Protein AF-A0A0B1S084-F1 (afdb_monomer)

pLDDT: mean 78.25, std 18.22, range [34.09, 97.38]

Organism: Oesophagostomum dentatum (NCBI:txid61180)

Secondary structure (DSSP, 8-state):
---------EEEEE-SS-EEEEEEEEEETTEEEEEEEEEE-S----GGGTTSPPPPPPP-SSEEE-BSPPPBPS----TTHHHHSPPB-S---EEEEEEESS--TT-HHHHHHHHHHHHHHS-GGGGGG--TTS-TT-EEEE-----

InterPro domains:
  IPR002018 Carboxylesterase, type B [PF00135] (12-107)
  IPR019819 Carboxylesterase type B, conserved site [PS00941] (90-100)
  IPR029058 Alpha/Beta hydrolase fold [G3DSA:3.40.50.1820] (10-115)
  IPR029058 Alpha/Beta hydrolase fold [SSF53474] (12-103)

Foldseek 3Di:
DDDPPPDWAWDWDADPQGIEIFTWDDLDPPKIKTKFAFAAQFDQCDDPNPVPDTHGHHHDPDYHYRYDHAAAEDDDDDPVCVVQEGHYDSRQFGKMKIAIPDQCVPPPSVVVVCVVVDVRHHDPVQVVPPDPPDRPGIDIRTSDDDD

Mean predicted aligned error: 8.45 Å

Solvent-accessible surface area (backbone atoms only — not comparable to full-atom values): 8780 Å² total; per-residue (Å²): 134,85,79,82,80,77,82,75,50,71,45,76,49,81,53,99,50,36,33,37,31,22,35,52,42,79,79,53,96,92,40,43,33,40,35,34,20,35,43,68,71,26,37,58,46,48,77,90,38,44,95,49,81,83,43,76,42,79,68,55,83,70,70,45,80,14,78,49,78,51,36,34,48,81,68,91,69,57,79,64,48,71,75,62,36,67,58,68,29,66,60,10,50,19,28,29,39,44,32,55,79,58,92,46,82,88,40,62,68,58,51,51,51,47,55,56,56,43,66,50,60,43,60,82,78,55,60,79,68,73,58,89,82,59,66,74,65,54,51,73,49,62,41,65,71,92,128

Radius of gyration: 16.37 Å; Cα contacts (8 Å, |Δi|>4): 246; chains: 1; bounding box: 37×40×55 Å

Nearest PDB structures (foldseek):
  5ydh-assembly1_A-2  TM=8.896E-01  e=6.225E-09  Anopheles gambiae
  5ydj-assembly1_A-2  TM=8.638E-01  e=1.013E-08  Anopheles gambiae
  6ary-assembly1_B-2  TM=8.767E-01  e=2.105E-08  Anopheles gambiae
  2fj0-assembly1_A  TM=8.796E-01  e=3.871E-08  Manduca sexta
  4fnm-assembly1_A  TM=8.485E-01  e=5.578E-08  Lucilia cuprina

Sequence (147 aa):
MIRLIVEFCFCKVRTRYGIVEGFRLDIGAGKEVDLFLGIPFAAPPVGELRFQKPQPPGHWDGVRRCVAFGPRAPQADFFWERITLGRKSEDCLYLNVFSPTWKSDEDEVLKSFLYSTINFHYSLDSIGTIDEHVPVTEYIIPNIEFR

Structure (mmCIF, N/CA/C/O backbone):
data_AF-A0A0B1S084-F1
#
_entry.id   AF-A0A0B1S084-F1
#
loop_
_atom_site.group_PDB
_atom_site.id
_atom_site.type_symbol
_atom_site.label_atom_id
_atom_site.label_alt_id
_atom_site.label_comp_id
_atom_site.label_asym_id
_atom_site.label_entity_id
_atom_site.label_seq_id
_atom_site.pdbx_PDB_ins_code
_atom_site.Cartn_x
_atom_site.Cartn_y
_atom_site.Cartn_z
_atom_site.occupancy
_atom_site.B_iso_or_equiv
_a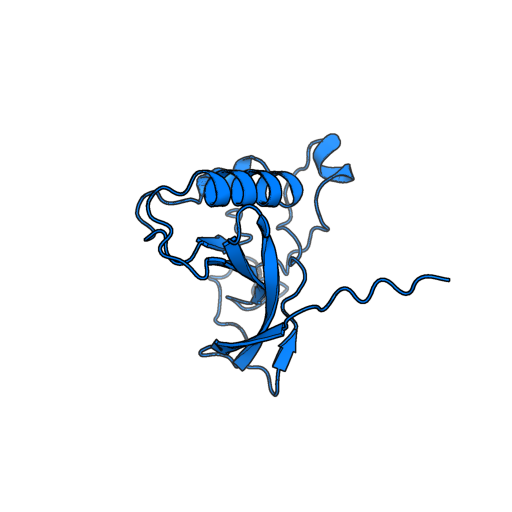tom_site.auth_seq_id
_atom_site.auth_comp_id
_atom_site.auth_asym_id
_atom_site.auth_atom_id
_atom_site.pdbx_PDB_model_num
ATOM 1 N N . MET A 1 1 ? -9.492 3.390 -35.843 1.00 37.84 1 MET A N 1
ATOM 2 C CA . MET A 1 1 ? -9.788 3.217 -34.405 1.00 37.84 1 MET A CA 1
ATOM 3 C C . MET A 1 1 ? -8.688 2.327 -33.831 1.00 37.84 1 MET A C 1
ATOM 5 O O . MET A 1 1 ? -8.794 1.112 -33.905 1.00 37.84 1 MET A O 1
ATOM 9 N N . ILE A 1 2 ? -7.556 2.916 -33.429 1.00 37.94 2 ILE A N 1
ATOM 10 C CA . ILE A 1 2 ? -6.395 2.163 -32.929 1.00 37.94 2 ILE A CA 1
ATOM 11 C C . ILE A 1 2 ? -6.711 1.779 -31.485 1.00 37.94 2 ILE A C 1
ATOM 13 O O . ILE A 1 2 ? -6.801 2.639 -30.614 1.00 37.94 2 ILE A O 1
ATOM 17 N N . ARG A 1 3 ? -6.950 0.491 -31.248 1.00 43.47 3 ARG A N 1
ATOM 18 C CA . ARG A 1 3 ? -7.073 -0.069 -29.904 1.00 43.47 3 ARG A CA 1
ATOM 19 C C . ARG A 1 3 ? -5.643 -0.184 -29.373 1.00 43.47 3 ARG A C 1
ATOM 21 O O . ARG A 1 3 ? -4.935 -1.109 -29.753 1.00 43.47 3 ARG A O 1
ATOM 28 N N . LEU A 1 4 ? -5.190 0.792 -28.586 1.00 43.53 4 LEU A N 1
ATOM 29 C CA . LEU A 1 4 ? -3.962 0.654 -27.799 1.00 43.53 4 LEU A CA 1
ATOM 30 C C . LEU A 1 4 ? -4.187 -0.523 -26.843 1.00 43.53 4 LEU A C 1
ATOM 32 O O . LEU A 1 4 ? -4.924 -0.400 -25.866 1.00 43.53 4 LEU A O 1
ATOM 36 N N . ILE A 1 5 ? -3.638 -1.690 -27.174 1.00 50.94 5 ILE A N 1
ATOM 37 C CA . ILE A 1 5 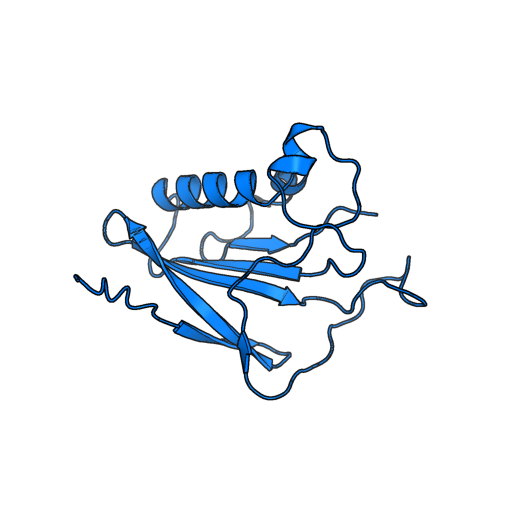? -3.562 -2.816 -26.247 1.00 50.94 5 ILE A CA 1
ATOM 38 C C . ILE A 1 5 ? -2.420 -2.461 -25.298 1.00 50.94 5 ILE A C 1
ATOM 40 O O . ILE A 1 5 ? -1.256 -2.686 -25.606 1.00 50.94 5 ILE A O 1
ATOM 44 N N . VAL A 1 6 ? -2.753 -1.810 -24.186 1.00 56.25 6 VAL A N 1
ATOM 45 C CA . VAL A 1 6 ? -1.840 -1.713 -23.047 1.00 56.25 6 VAL A CA 1
ATOM 46 C C . VAL A 1 6 ? -1.907 -3.075 -22.365 1.00 56.25 6 VAL A C 1
ATOM 48 O O . VAL A 1 6 ? -2.919 -3.404 -21.742 1.00 56.25 6 VAL A O 1
ATOM 51 N N . GLU A 1 7 ? -0.892 -3.914 -22.564 1.00 58.28 7 GLU A N 1
ATOM 52 C CA . GLU A 1 7 ? -0.787 -5.177 -21.837 1.00 58.28 7 GLU A CA 1
ATOM 53 C C . GLU A 1 7 ? -0.446 -4.870 -20.377 1.00 58.28 7 GLU A C 1
ATOM 55 O O . GLU A 1 7 ? 0.667 -4.474 -20.047 1.00 58.28 7 GLU A O 1
ATOM 60 N N . PHE A 1 8 ? -1.428 -5.027 -19.491 1.00 65.06 8 PHE A N 1
ATOM 61 C CA . PHE A 1 8 ? -1.178 -5.034 -18.056 1.00 65.06 8 PHE A CA 1
ATOM 62 C C . PHE A 1 8 ? -0.717 -6.431 -17.654 1.00 65.06 8 PHE A C 1
ATOM 64 O O . PHE A 1 8 ? -1.496 -7.387 -17.698 1.00 65.06 8 PHE A O 1
ATOM 71 N N . CYS A 1 9 ? 0.545 -6.550 -17.250 1.00 83.81 9 CYS A N 1
ATOM 72 C CA . CYS A 1 9 ? 1.047 -7.767 -16.631 1.00 83.81 9 CYS A CA 1
ATOM 73 C C . CYS A 1 9 ? 0.611 -7.782 -15.158 1.00 83.81 9 CYS A C 1
ATOM 75 O O . CYS A 1 9 ? 1.013 -6.923 -14.373 1.00 83.81 9 CYS A O 1
ATOM 77 N N . PHE A 1 10 ? -0.252 -8.731 -14.792 1.00 90.50 10 PHE A N 1
ATOM 78 C CA . PHE A 1 10 ? -0.692 -8.927 -13.410 1.00 90.50 10 PHE A CA 1
ATOM 79 C C . PHE A 1 10 ? 0.217 -9.937 -12.709 1.00 90.50 10 PHE A C 1
ATOM 81 O O . PHE A 1 10 ? 0.435 -11.041 -13.211 1.00 90.50 10 PHE A O 1
ATOM 88 N N . CYS A 1 11 ? 0.706 -9.580 -11.525 1.00 91.56 11 CYS A N 1
ATOM 89 C CA . CYS A 1 11 ? 1.566 -10.426 -10.703 1.00 91.56 11 CYS A CA 1
ATOM 90 C C . CYS A 1 11 ? 0.814 -10.877 -9.443 1.00 91.56 11 CYS A C 1
ATOM 92 O O . CYS A 1 11 ? 0.107 -10.098 -8.808 1.00 91.56 11 CYS A O 1
ATOM 94 N N . LYS A 1 12 ? 0.927 -12.163 -9.086 1.00 95.31 12 LYS A N 1
ATOM 95 C CA . LYS A 1 12 ? 0.248 -12.753 -7.921 1.00 95.31 12 LYS A CA 1
ATOM 96 C C . LYS A 1 12 ? 1.263 -13.213 -6.893 1.00 95.31 12 LYS A C 1
ATOM 98 O O . LYS A 1 12 ? 2.173 -13.966 -7.230 1.00 95.31 12 LYS A O 1
ATOM 103 N N . VAL A 1 13 ? 1.061 -12.825 -5.638 1.00 94.69 13 VAL A N 1
ATOM 104 C CA . VAL A 1 13 ? 1.940 -13.192 -4.521 1.00 94.69 13 VAL A CA 1
ATOM 105 C C . VAL A 1 13 ? 1.109 -13.751 -3.375 1.00 94.69 13 VAL A C 1
ATOM 107 O O . VAL A 1 13 ? 0.028 -13.254 -3.051 1.00 94.69 13 VAL A O 1
ATOM 110 N N . ARG A 1 14 ? 1.603 -14.82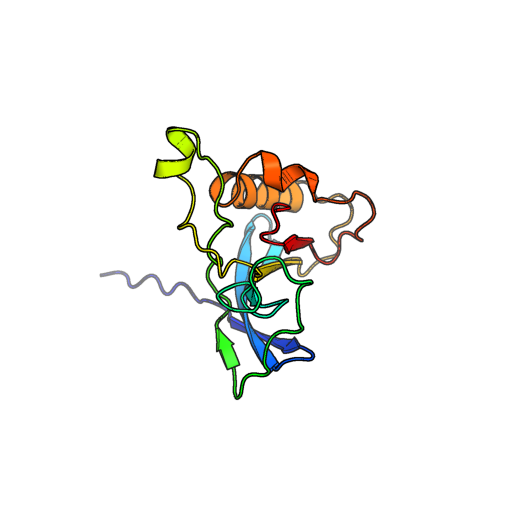4 -2.755 1.00 95.56 14 ARG A N 1
ATOM 111 C CA . ARG A 1 14 ? 0.980 -15.415 -1.571 1.00 95.56 14 ARG A CA 1
ATOM 112 C C . ARG A 1 14 ? 1.496 -14.711 -0.321 1.00 95.56 14 ARG A C 1
ATOM 114 O O . ARG A 1 14 ? 2.689 -14.735 -0.049 1.00 95.56 14 ARG A O 1
ATOM 121 N N . THR A 1 15 ? 0.586 -14.148 0.463 1.00 93.44 15 THR A N 1
ATOM 122 C CA . THR A 1 15 ? 0.879 -13.618 1.801 1.00 93.44 15 THR A CA 1
ATOM 123 C C . THR A 1 15 ? 0.449 -14.621 2.873 1.00 93.44 15 THR A C 1
ATOM 125 O O . THR A 1 15 ? -0.203 -15.628 2.578 1.00 93.44 15 THR A O 1
ATOM 128 N N . ARG A 1 16 ? 0.741 -14.322 4.145 1.00 93.81 16 ARG A N 1
ATOM 129 C CA . ARG A 1 16 ? 0.219 -15.098 5.283 1.00 93.81 16 ARG A CA 1
ATOM 130 C C . ARG A 1 16 ? -1.315 -15.082 5.392 1.00 93.81 16 ARG A C 1
ATOM 132 O O . ARG A 1 16 ? -1.868 -16.006 5.975 1.00 93.81 16 ARG A O 1
ATOM 139 N N . TYR A 1 17 ? -1.990 -14.073 4.831 1.00 94.19 17 TYR A N 1
ATOM 140 C CA . TYR A 1 17 ? -3.442 -13.872 4.965 1.00 94.19 17 TYR A CA 1
ATOM 141 C C . TYR A 1 17 ? -4.259 -14.282 3.734 1.00 94.19 17 TYR A C 1
ATOM 143 O O . TYR A 1 17 ? -5.466 -14.484 3.839 1.00 94.19 17 TYR A O 1
ATOM 151 N N . GLY A 1 18 ? -3.607 -14.444 2.584 1.00 95.81 18 GLY A N 1
ATOM 152 C CA . GLY A 1 18 ? -4.247 -14.794 1.319 1.00 95.81 18 GLY A CA 1
ATOM 153 C C . GLY A 1 18 ? -3.398 -14.384 0.117 1.00 95.81 18 GLY A C 1
ATOM 154 O O . GLY A 1 18 ? -2.289 -13.861 0.269 1.00 95.81 18 GLY A O 1
ATOM 155 N N . ILE A 1 19 ? -3.902 -14.632 -1.091 1.00 97.38 19 ILE A N 1
ATOM 156 C CA . ILE A 1 19 ? -3.213 -14.248 -2.331 1.00 97.38 19 ILE A CA 1
ATOM 157 C C . ILE A 1 19 ? -3.576 -12.802 -2.672 1.00 97.38 19 ILE A C 1
ATOM 159 O O . ILE A 1 19 ? -4.751 -12.431 -2.611 1.00 97.38 19 ILE A O 1
ATOM 163 N N . VAL A 1 20 ? -2.576 -12.002 -3.037 1.00 96.94 20 VAL A N 1
ATOM 164 C CA . VAL A 1 20 ? -2.751 -10.651 -3.582 1.00 96.94 20 VAL A CA 1
ATOM 165 C C . VAL A 1 20 ? -2.369 -10.629 -5.057 1.00 96.94 20 VAL A C 1
ATOM 167 O O . VAL A 1 20 ? -1.455 -11.339 -5.473 1.00 96.94 20 VAL A O 1
ATOM 170 N N . GLU A 1 21 ? -3.077 -9.827 -5.844 1.00 97.12 21 GLU A N 1
ATOM 171 C CA . GLU A 1 21 ? -2.779 -9.558 -7.251 1.00 97.12 21 GLU A CA 1
ATOM 172 C C . GLU A 1 21 ? -2.450 -8.078 -7.428 1.00 97.12 21 GLU A C 1
ATOM 174 O O . GLU A 1 21 ? -3.300 -7.220 -7.185 1.00 97.12 21 GLU A O 1
ATOM 179 N N . GLY A 1 22 ? -1.216 -7.803 -7.828 1.00 95.50 22 GLY A N 1
ATOM 180 C CA . GLY A 1 22 ? -0.717 -6.489 -8.204 1.00 95.50 22 GLY A CA 1
ATOM 181 C C . GLY A 1 22 ? 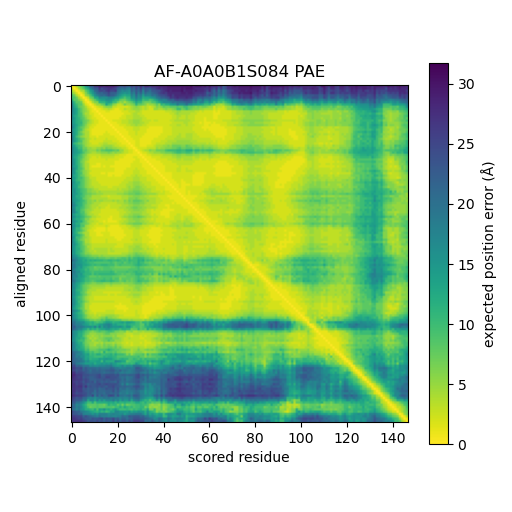-0.586 -6.355 -9.718 1.00 95.50 22 GLY A C 1
ATOM 182 O O . GLY A 1 22 ? -1.117 -7.164 -10.484 1.00 95.50 22 GLY A O 1
ATOM 183 N N . PHE A 1 23 ? 0.141 -5.337 -10.156 1.00 94.12 23 PHE A N 1
ATOM 184 C CA . PHE A 1 23 ? 0.461 -5.128 -11.565 1.00 94.12 23 PHE A CA 1
ATOM 185 C C . PHE A 1 23 ? 1.900 -4.662 -11.732 1.00 94.12 23 PHE A C 1
ATOM 187 O O . PHE A 1 23 ? 2.464 -4.023 -10.845 1.00 94.12 23 PHE A O 1
ATOM 194 N N . ARG A 1 24 ? 2.475 -4.962 -12.892 1.00 92.38 24 ARG A N 1
ATOM 195 C CA . ARG A 1 24 ? 3.801 -4.496 -13.275 1.00 92.38 24 ARG A CA 1
ATOM 196 C 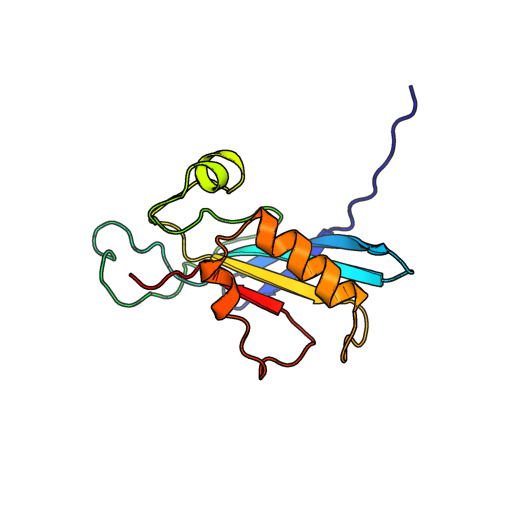C . ARG A 1 24 ? 3.718 -3.199 -14.063 1.00 92.38 24 ARG A C 1
ATOM 198 O O . ARG A 1 24 ? 2.872 -3.066 -14.950 1.00 92.38 24 ARG A O 1
ATOM 205 N N . LEU A 1 25 ? 4.612 -2.271 -13.753 1.00 90.69 25 LEU A N 1
ATOM 206 C CA . LEU A 1 25 ? 4.744 -0.992 -14.435 1.00 90.69 25 LEU A CA 1
ATOM 207 C C . LEU A 1 25 ? 6.177 -0.806 -14.939 1.00 90.69 25 LEU A C 1
ATOM 209 O O . LEU A 1 25 ? 7.121 -0.906 -14.158 1.00 90.69 25 LEU A O 1
ATOM 213 N N . ASP A 1 26 ? 6.323 -0.491 -16.225 1.00 89.12 26 ASP A N 1
ATOM 214 C CA . ASP A 1 26 ? 7.575 0.019 -16.790 1.00 89.12 26 ASP A CA 1
ATOM 215 C C . ASP A 1 26 ? 7.759 1.477 -16.344 1.00 89.12 26 ASP A C 1
ATOM 217 O O . ASP A 1 26 ? 6.921 2.338 -16.633 1.00 89.12 26 ASP A O 1
ATOM 221 N N . ILE A 1 27 ? 8.837 1.741 -15.605 1.00 85.19 27 ILE A N 1
ATOM 222 C CA . ILE A 1 27 ? 9.186 3.079 -15.106 1.00 85.19 27 ILE A CA 1
ATOM 223 C C . ILE A 1 27 ? 10.247 3.768 -15.983 1.00 85.19 27 ILE A C 1
ATOM 225 O O . ILE A 1 27 ? 10.753 4.835 -15.629 1.00 85.19 27 ILE A O 1
ATOM 229 N N . GLY A 1 28 ? 10.576 3.179 -17.135 1.00 84.19 28 GLY A N 1
ATOM 230 C CA . GLY A 1 28 ? 11.558 3.665 -18.094 1.00 84.19 28 GLY A CA 1
ATOM 231 C C . GLY A 1 28 ? 12.928 3.000 -17.952 1.00 84.19 28 GLY A C 1
ATOM 232 O O . GLY A 1 28 ? 13.226 2.296 -16.992 1.00 84.19 28 GLY A O 1
ATOM 233 N N . ALA A 1 29 ? 13.793 3.230 -18.944 1.00 83.88 29 ALA A N 1
ATOM 234 C CA . ALA A 1 29 ? 15.153 2.675 -19.004 1.00 83.88 29 ALA A CA 1
ATOM 235 C C . ALA A 1 29 ? 15.228 1.133 -18.903 1.00 83.88 29 ALA A C 1
ATOM 237 O O . ALA A 1 29 ? 16.242 0.594 -18.461 1.00 83.88 29 ALA A O 1
ATOM 238 N N . GLY A 1 30 ? 14.167 0.427 -19.320 1.00 84.75 30 GLY A N 1
ATOM 239 C CA . GLY A 1 30 ? 14.078 -1.034 -19.229 1.00 84.75 30 GLY A CA 1
ATOM 240 C C . GLY A 1 30 ? 13.913 -1.549 -17.797 1.00 84.75 30 GLY A C 1
ATOM 241 O O . GLY A 1 30 ? 14.283 -2.688 -17.519 1.00 84.75 30 GLY A O 1
ATOM 242 N N . LYS A 1 31 ? 13.413 -0.709 -16.883 1.00 87.38 31 LYS A N 1
ATOM 243 C CA . LYS A 1 31 ? 13.197 -1.040 -15.474 1.00 87.38 31 LYS A CA 1
ATOM 244 C C . LYS A 1 31 ? 11.709 -1.189 -15.198 1.00 87.38 31 LYS A C 1
ATOM 246 O O . LYS A 1 31 ? 10.923 -0.288 -15.476 1.00 87.38 31 LYS A O 1
ATOM 251 N N . GLU A 1 32 ? 11.338 -2.309 -14.591 1.00 90.94 32 GLU A N 1
ATOM 252 C CA . GLU A 1 32 ? 9.949 -2.623 -14.262 1.00 90.94 32 GLU A CA 1
ATOM 253 C C . GLU A 1 32 ? 9.773 -2.843 -12.763 1.00 90.94 32 GLU A C 1
ATOM 255 O O . GLU A 1 32 ? 10.542 -3.586 -12.145 1.00 90.94 32 GLU A O 1
ATOM 260 N N . VAL A 1 33 ? 8.745 -2.233 -12.182 1.00 88.88 33 VAL A N 1
ATOM 261 C CA . VAL A 1 33 ? 8.386 -2.385 -10.768 1.00 88.88 33 VAL A CA 1
ATOM 262 C C . VAL A 1 33 ? 7.085 -3.172 -10.677 1.00 88.88 33 VAL A C 1
ATOM 264 O O . VAL A 1 33 ? 6.125 -2.870 -11.384 1.00 88.88 33 VAL A O 1
ATOM 267 N N . ASP A 1 34 ? 7.040 -4.165 -9.795 1.00 92.19 34 ASP A N 1
ATOM 268 C CA . ASP A 1 34 ? 5.805 -4.822 -9.378 1.00 92.19 34 ASP A CA 1
ATOM 269 C C . ASP A 1 34 ? 5.155 -4.005 -8.250 1.00 92.19 34 ASP A C 1
ATOM 271 O O . ASP A 1 34 ? 5.773 -3.738 -7.215 1.00 92.19 34 ASP A O 1
ATOM 275 N N . LEU A 1 35 ? 3.906 -3.582 -8.461 1.00 91.31 35 LEU A N 1
ATOM 276 C CA . LEU A 1 35 ? 3.130 -2.768 -7.529 1.00 91.31 35 LEU A CA 1
ATOM 277 C C . LEU A 1 35 ? 2.002 -3.588 -6.909 1.00 91.31 35 LEU A C 1
ATOM 279 O O . LEU A 1 35 ? 1.131 -4.103 -7.615 1.00 91.31 35 LEU A O 1
ATOM 283 N N . PHE A 1 36 ? 1.954 -3.605 -5.579 1.00 93.00 36 PHE A N 1
ATOM 284 C CA . PHE A 1 36 ? 0.836 -4.141 -4.809 1.00 93.00 36 PHE A CA 1
ATOM 285 C C . PHE A 1 36 ? 0.286 -3.050 -3.900 1.00 93.00 36 PHE A C 1
ATOM 287 O O . PHE A 1 36 ? 0.899 -2.686 -2.899 1.00 93.00 36 PHE A O 1
ATOM 294 N N . LEU A 1 37 ? -0.877 -2.518 -4.254 1.00 91.88 37 LEU A N 1
ATOM 295 C CA . LEU A 1 37 ? -1.457 -1.346 -3.611 1.00 91.88 37 LEU A CA 1
ATOM 296 C C . LEU A 1 37 ? -2.659 -1.719 -2.738 1.00 91.88 37 LEU A C 1
ATOM 298 O O . LEU A 1 37 ? -3.473 -2.568 -3.109 1.00 91.88 37 LEU A O 1
ATOM 302 N N . GLY A 1 38 ? -2.791 -1.072 -1.581 1.00 91.75 38 GLY A N 1
ATOM 303 C CA . GLY A 1 38 ? -3.945 -1.248 -0.700 1.00 91.75 38 GLY A CA 1
ATOM 304 C C . GLY A 1 38 ? -4.028 -2.639 -0.059 1.00 91.75 38 GLY A C 1
ATOM 305 O O . GLY A 1 38 ? -5.122 -3.197 0.078 1.00 91.75 38 GLY A O 1
ATOM 306 N N . ILE A 1 39 ? -2.892 -3.230 0.322 1.00 93.81 39 ILE A N 1
ATOM 307 C CA . ILE A 1 39 ? -2.862 -4.511 1.040 1.00 93.81 39 ILE A CA 1
ATOM 308 C C . ILE A 1 39 ? -3.226 -4.253 2.510 1.00 93.81 39 ILE A C 1
ATOM 310 O O . ILE A 1 39 ? -2.538 -3.472 3.164 1.00 93.81 39 ILE A O 1
ATOM 314 N N . PRO A 1 40 ? -4.267 -4.885 3.077 1.00 93.75 40 PRO A N 1
ATOM 315 C CA . PRO A 1 40 ? -4.578 -4.718 4.494 1.00 93.75 40 PRO A CA 1
ATOM 316 C C . PRO A 1 40 ? -3.488 -5.371 5.351 1.00 93.75 40 PRO A C 1
ATOM 318 O O . PRO A 1 40 ? -3.182 -6.555 5.182 1.00 93.75 40 PRO A O 1
ATOM 321 N N . PHE A 1 41 ? -2.926 -4.619 6.294 1.00 91.38 41 PHE A N 1
ATOM 322 C CA . PHE A 1 41 ? -1.939 -5.157 7.241 1.00 91.38 41 PHE A CA 1
ATOM 323 C C . PHE A 1 41 ? -2.482 -5.291 8.666 1.00 91.38 41 PHE A C 1
ATOM 325 O O . PHE A 1 41 ? -1.849 -5.952 9.491 1.00 91.38 41 PHE A O 1
ATOM 332 N N . ALA A 1 42 ? -3.650 -4.707 8.941 1.00 91.62 42 ALA A N 1
ATOM 333 C CA . ALA A 1 42 ? -4.378 -4.809 10.198 1.00 91.62 42 ALA A CA 1
ATOM 334 C C . ALA A 1 42 ? -5.896 -4.752 9.957 1.00 91.62 42 ALA A C 1
ATOM 336 O O . ALA A 1 42 ? -6.355 -4.347 8.888 1.00 91.62 42 ALA A O 1
ATOM 337 N N . ALA A 1 43 ? -6.677 -5.188 10.943 1.00 94.38 43 ALA A N 1
ATOM 338 C CA . ALA A 1 43 ? -8.126 -5.038 10.937 1.00 94.38 43 ALA A CA 1
ATOM 339 C C . ALA A 1 43 ? -8.523 -3.549 11.017 1.00 94.38 43 ALA A C 1
ATOM 341 O O . ALA A 1 43 ? -7.842 -2.788 11.710 1.00 94.38 43 ALA A O 1
ATOM 342 N N . PRO A 1 44 ? -9.628 -3.130 10.370 1.00 93.56 44 PRO A N 1
ATOM 343 C CA . PRO A 1 44 ? -10.089 -1.744 10.412 1.00 93.56 44 PRO A CA 1
ATOM 344 C C . PRO A 1 44 ? -10.292 -1.244 11.859 1.00 93.56 44 PRO A C 1
ATOM 346 O O . PRO A 1 44 ? -11.047 -1.869 12.607 1.00 93.56 44 PRO A O 1
ATOM 349 N N . PRO A 1 45 ? -9.678 -0.119 12.276 1.00 92.62 45 PRO A N 1
ATOM 350 C CA . PRO A 1 45 ? -9.749 0.398 13.646 1.00 92.62 45 PRO A CA 1
ATOM 351 C C . PRO A 1 45 ? -11.037 1.211 13.882 1.00 92.62 45 PRO A C 1
ATOM 353 O O . PRO A 1 45 ? -11.005 2.353 14.345 1.00 92.62 45 PRO A O 1
ATOM 356 N N . VAL A 1 46 ? -12.183 0.627 13.525 1.00 93.19 46 VAL A N 1
ATOM 357 C CA . VAL A 1 46 ? -13.523 1.227 13.621 1.00 93.19 46 VAL A CA 1
ATOM 358 C C . VAL A 1 46 ? -14.357 0.542 14.705 1.00 93.19 46 VAL A C 1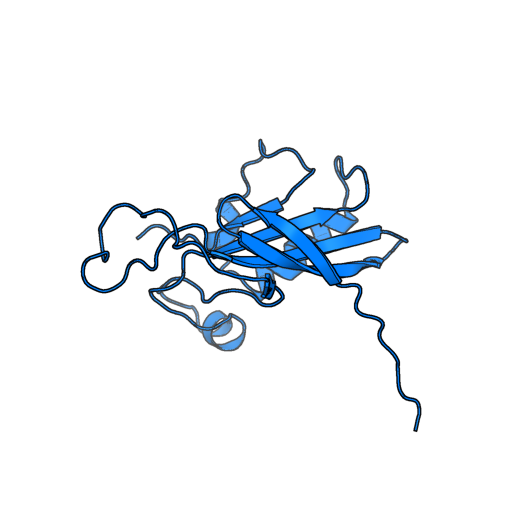
ATOM 360 O O . VAL A 1 46 ? -14.071 -0.587 15.105 1.00 93.19 46 VAL A O 1
ATOM 363 N N . GLY A 1 47 ? -15.412 1.213 15.177 1.00 93.19 47 GLY A N 1
ATOM 364 C CA . GLY A 1 47 ? -16.298 0.669 16.213 1.00 93.19 47 GLY A CA 1
ATOM 365 C C . GLY A 1 47 ? -15.533 0.330 17.495 1.00 93.19 47 GLY A C 1
ATOM 366 O O . GLY A 1 47 ? -14.772 1.156 17.991 1.00 93.19 47 GLY A O 1
ATOM 367 N N . GLU A 1 48 ? -15.690 -0.897 17.991 1.00 95.19 48 GLU A N 1
ATOM 368 C CA . GLU A 1 48 ? -15.029 -1.393 19.212 1.00 95.19 48 GLU A CA 1
ATOM 369 C C . GLU A 1 48 ? -13.494 -1.452 19.113 1.00 95.19 48 GLU A C 1
ATOM 371 O O . GLU A 1 48 ? -12.802 -1.467 20.130 1.00 95.19 48 GLU A O 1
ATOM 376 N N . LEU A 1 49 ? -12.940 -1.477 17.894 1.00 93.69 49 LEU A N 1
ATOM 377 C CA . LEU A 1 49 ? -11.490 -1.455 17.668 1.00 93.69 49 LEU A CA 1
ATOM 378 C C . LEU A 1 49 ? -10.919 -0.033 17.649 1.00 93.69 49 LEU A C 1
ATOM 380 O O . LEU A 1 49 ? -9.700 0.147 17.578 1.00 93.69 49 LEU A O 1
ATOM 384 N N . ARG A 1 50 ? -11.772 0.993 17.715 1.00 94.06 50 ARG A N 1
ATOM 385 C CA . ARG A 1 50 ? -11.323 2.381 17.739 1.00 94.06 50 ARG A CA 1
ATOM 386 C C . ARG A 1 50 ? -10.525 2.643 19.019 1.00 94.06 50 ARG A C 1
ATOM 388 O O . ARG A 1 50 ? -10.984 2.340 20.114 1.00 94.06 50 ARG A O 1
ATOM 395 N N . PHE A 1 51 ? -9.337 3.231 18.867 1.00 89.50 51 PHE A N 1
ATOM 396 C CA . PHE A 1 51 ? -8.369 3.492 19.950 1.00 89.50 51 PHE A CA 1
ATOM 397 C C . PHE A 1 51 ? -7.767 2.242 20.609 1.00 89.50 51 PHE A C 1
ATOM 399 O O . PHE A 1 51 ? -7.074 2.351 21.619 1.00 89.50 51 PHE A O 1
ATOM 406 N N . GLN A 1 52 ? -7.988 1.062 20.029 1.00 91.56 52 GLN A N 1
ATOM 407 C CA . GLN A 1 52 ? -7.328 -0.164 20.454 1.00 91.56 52 GLN A CA 1
ATOM 408 C C . GLN A 1 52 ? -6.031 -0.386 19.675 1.00 91.56 52 GLN A C 1
ATOM 410 O O . GLN A 1 52 ? -5.801 0.194 18.612 1.00 91.56 52 GLN A O 1
ATOM 415 N N . LYS A 1 53 ? -5.178 -1.277 20.193 1.00 91.31 53 LYS A N 1
ATOM 416 C CA . LYS A 1 53 ? -4.005 -1.743 19.445 1.00 91.31 53 LYS A CA 1
ATOM 417 C C . LYS A 1 53 ? -4.452 -2.417 18.137 1.00 91.31 53 LYS A C 1
ATOM 419 O O . LYS A 1 53 ? -5.412 -3.197 18.183 1.00 91.31 53 LYS A O 1
ATOM 424 N N . PRO A 1 54 ? -3.745 -2.187 17.011 1.00 90.19 54 PRO A N 1
ATOM 425 C CA . PRO A 1 54 ? -4.053 -2.836 15.742 1.00 90.19 54 PRO A CA 1
ATOM 426 C C . PRO A 1 54 ? -4.124 -4.357 15.891 1.00 90.19 54 PRO A C 1
ATOM 428 O O . PRO A 1 54 ? -3.222 -4.976 16.457 1.00 90.19 54 PRO A O 1
ATOM 431 N N . GLN A 1 55 ? -5.201 -4.951 15.383 1.00 93.81 55 GLN A N 1
ATOM 432 C CA . GLN A 1 55 ? -5.370 -6.403 15.337 1.00 93.81 55 GLN A CA 1
ATOM 433 C C . GLN A 1 55 ? -4.958 -6.935 13.961 1.00 93.81 55 GLN A C 1
ATOM 435 O O . GLN A 1 55 ? -5.038 -6.190 12.983 1.00 93.81 55 GLN A O 1
ATOM 440 N N . PRO A 1 56 ? -4.537 -8.205 13.840 1.00 94.19 56 PRO A N 1
ATOM 441 C CA . PRO A 1 56 ? -4.297 -8.829 12.542 1.00 94.19 56 PRO A CA 1
ATOM 442 C C . PRO A 1 56 ? -5.511 -8.692 11.603 1.00 94.19 56 PRO A C 1
ATOM 444 O O . PRO A 1 56 ? -6.648 -8.769 12.070 1.00 94.19 56 PRO A O 1
ATOM 447 N N . PRO A 1 57 ? -5.305 -8.505 10.288 1.00 95.12 57 PRO A N 1
ATOM 448 C CA . PRO A 1 57 ? -6.395 -8.485 9.329 1.00 95.12 57 PRO A CA 1
ATOM 449 C C . PRO A 1 57 ? -7.022 -9.880 9.219 1.00 95.12 57 PRO A C 1
ATOM 451 O O . PRO A 1 57 ? -6.374 -10.900 9.467 1.00 95.12 57 PRO A O 1
ATOM 454 N N . GLY A 1 58 ? -8.287 -9.923 8.806 1.00 94.00 58 GLY A N 1
ATOM 455 C CA . GLY A 1 58 ? -8.941 -11.180 8.457 1.00 94.00 58 GLY A CA 1
ATOM 456 C C . GLY A 1 58 ? -8.285 -11.836 7.240 1.00 94.00 58 GLY A C 1
ATOM 457 O O . GLY A 1 58 ? -7.818 -11.151 6.328 1.00 94.00 58 GLY A O 1
ATOM 458 N N . HIS A 1 59 ? -8.286 -13.169 7.217 1.00 96.19 59 HIS A N 1
ATOM 459 C CA . HIS A 1 59 ? -7.957 -13.926 6.012 1.00 96.19 59 HIS A CA 1
ATOM 460 C C . HIS A 1 59 ? -9.014 -13.695 4.927 1.00 96.19 59 HIS A C 1
ATOM 462 O O . HIS A 1 59 ? -10.172 -13.399 5.230 1.00 96.19 59 HIS A O 1
ATOM 468 N N . TRP A 1 60 ? -8.622 -13.852 3.666 1.00 95.88 60 TRP A N 1
ATOM 469 C CA . TRP A 1 60 ? -9.551 -13.836 2.538 1.00 95.88 60 TRP A CA 1
ATOM 470 C C . TRP A 1 60 ? -9.353 -15.055 1.647 1.00 95.88 60 TRP A C 1
ATOM 472 O O . TRP A 1 60 ? -8.231 -15.517 1.429 1.00 95.88 60 TRP A O 1
ATOM 482 N N . ASP A 1 61 ? -10.461 -15.535 1.094 1.00 95.06 61 ASP A N 1
ATOM 483 C CA . ASP A 1 61 ? -10.460 -16.605 0.108 1.00 95.06 61 ASP A CA 1
ATOM 484 C C . ASP A 1 61 ? -10.177 -16.062 -1.297 1.00 95.06 61 ASP A C 1
ATOM 486 O O . ASP A 1 61 ? -10.516 -14.929 -1.646 1.00 95.06 61 ASP A O 1
ATOM 490 N N . GLY A 1 62 ? -9.554 -16.895 -2.129 1.00 96.06 62 GLY A N 1
ATOM 491 C CA . GLY A 1 62 ? -9.229 -16.541 -3.507 1.00 96.06 62 GLY A CA 1
ATOM 492 C C . GLY A 1 62 ? -8.125 -15.486 -3.621 1.00 96.06 62 GLY A C 1
ATOM 493 O O . GLY A 1 62 ? -7.106 -15.544 -2.931 1.00 96.06 62 GLY A O 1
ATOM 494 N N . VAL A 1 63 ? -8.301 -14.559 -4.565 1.00 97.12 63 VAL A N 1
ATOM 495 C CA . VAL A 1 63 ? -7.305 -13.545 -4.933 1.00 97.12 63 VAL A CA 1
ATOM 496 C C . VAL A 1 63 ? -7.861 -12.158 -4.637 1.00 97.12 63 VAL A C 1
ATOM 498 O O . VAL A 1 63 ? -8.884 -11.762 -5.196 1.00 97.12 63 VAL A O 1
ATOM 501 N N . ARG A 1 64 ? -7.167 -11.398 -3.787 1.00 96.62 64 ARG A N 1
ATOM 502 C CA . ARG A 1 64 ? -7.485 -9.994 -3.517 1.00 96.62 64 ARG A CA 1
ATOM 503 C C . ARG A 1 64 ? -6.768 -9.104 -4.521 1.00 96.62 64 ARG A C 1
ATOM 505 O O . ARG A 1 64 ? -5.545 -9.123 -4.611 1.00 96.62 64 ARG A O 1
ATOM 512 N N . ARG A 1 65 ? -7.530 -8.298 -5.253 1.00 97.19 65 ARG A N 1
ATOM 513 C CA . ARG A 1 65 ? -6.984 -7.359 -6.233 1.00 97.19 65 ARG A CA 1
ATOM 514 C C . ARG A 1 65 ? -6.442 -6.108 -5.530 1.00 97.19 65 ARG A C 1
ATOM 516 O O . ARG A 1 65 ? -7.211 -5.344 -4.952 1.00 97.19 65 ARG A O 1
ATOM 523 N N . CYS A 1 66 ? -5.133 -5.913 -5.597 1.00 95.31 66 CYS A N 1
ATOM 524 C CA . CYS A 1 66 ? -4.352 -4.871 -4.929 1.00 95.31 66 CYS A CA 1
ATOM 525 C C . CYS A 1 66 ? -3.736 -3.923 -5.971 1.00 95.31 66 CYS A C 1
ATOM 527 O O . CYS A 1 66 ? -2.522 -3.839 -6.128 1.00 95.31 66 CYS A O 1
ATOM 529 N N . VAL A 1 67 ? -4.599 -3.238 -6.727 1.00 94.06 67 VAL A N 1
ATOM 530 C CA . VAL A 1 67 ? -4.217 -2.383 -7.873 1.00 94.06 67 VAL A CA 1
ATOM 531 C C . VAL A 1 67 ? -4.548 -0.903 -7.660 1.00 94.06 67 VAL A C 1
ATOM 533 O O . VAL A 1 67 ? -4.416 -0.100 -8.577 1.00 94.06 67 VAL A O 1
ATOM 536 N N . ALA A 1 68 ? -5.022 -0.538 -6.468 1.00 90.94 68 ALA A N 1
ATOM 537 C CA . ALA A 1 68 ? -5.379 0.829 -6.113 1.00 90.94 68 ALA A CA 1
ATOM 538 C C . ALA A 1 68 ? -5.034 1.109 -4.649 1.00 90.94 68 ALA A C 1
ATOM 540 O O . ALA A 1 68 ? -5.123 0.218 -3.802 1.00 90.94 68 ALA A O 1
ATOM 541 N N . PHE A 1 69 ? -4.675 2.357 -4.354 1.00 88.75 69 PHE A N 1
ATOM 542 C CA . PHE A 1 69 ? -4.381 2.790 -2.994 1.00 88.75 69 PHE A CA 1
ATOM 543 C C . PHE A 1 69 ? -5.600 2.640 -2.076 1.00 88.75 69 PHE A C 1
ATOM 545 O O . PHE A 1 69 ? -6.744 2.921 -2.453 1.00 88.75 69 PHE A O 1
ATOM 552 N N . GLY A 1 70 ? -5.333 2.223 -0.838 1.00 87.56 70 GLY A N 1
ATOM 553 C CA . GLY A 1 70 ? -6.304 2.304 0.247 1.00 87.56 70 GLY A CA 1
ATOM 554 C C . GLY A 1 70 ? -6.620 3.761 0.615 1.00 87.56 70 GLY A C 1
ATOM 555 O O . GLY A 1 70 ? -5.881 4.675 0.243 1.00 87.56 70 GLY A O 1
ATOM 556 N N . PRO A 1 71 ? -7.718 4.009 1.347 1.00 88.12 71 PRO A N 1
ATOM 557 C CA . PRO A 1 71 ? -7.994 5.335 1.893 1.00 88.12 71 PRO A CA 1
ATOM 558 C C . PRO A 1 71 ? -6.891 5.786 2.866 1.00 88.12 71 PRO A C 1
ATOM 560 O O . PRO A 1 71 ? -6.201 4.968 3.482 1.00 88.12 71 PRO A O 1
ATOM 563 N N . ARG A 1 72 ? -6.758 7.105 3.013 1.00 85.31 72 ARG A N 1
ATOM 564 C CA . ARG A 1 72 ? -5.874 7.747 3.993 1.00 85.31 72 ARG A CA 1
ATOM 565 C C . ARG A 1 72 ? -6.538 7.824 5.366 1.00 85.31 72 ARG A C 1
ATOM 567 O O . ARG A 1 72 ? -7.769 7.826 5.462 1.00 85.31 72 ARG A O 1
ATOM 574 N N . ALA A 1 73 ? -5.720 7.946 6.407 1.00 86.00 73 ALA A N 1
ATOM 575 C CA . ALA A 1 73 ? -6.198 8.186 7.761 1.00 86.00 73 ALA A CA 1
ATOM 576 C C . ALA A 1 73 ? -6.944 9.533 7.870 1.00 86.00 73 ALA A C 1
ATOM 578 O O . ALA A 1 73 ? -6.695 10.454 7.082 1.00 86.00 73 ALA A O 1
ATOM 579 N N . PRO A 1 74 ? -7.877 9.689 8.827 1.00 85.75 74 PRO A N 1
ATOM 580 C CA . PRO A 1 74 ? -8.506 10.975 9.082 1.00 85.75 74 PRO A CA 1
ATOM 581 C C . PRO A 1 74 ? -7.494 11.959 9.685 1.00 85.75 74 PRO A C 1
ATOM 583 O O . PRO A 1 74 ? -7.176 11.881 10.866 1.00 85.75 74 PRO A O 1
ATOM 586 N N . GLN A 1 75 ? -7.041 12.908 8.871 1.00 82.69 75 GLN A N 1
ATOM 587 C CA . GLN A 1 75 ? -6.156 14.011 9.257 1.00 82.69 75 GLN A CA 1
ATOM 588 C C . GLN A 1 75 ? -6.749 15.362 8.832 1.00 82.69 75 GLN A C 1
ATOM 590 O O . GLN A 1 75 ? -7.709 15.413 8.049 1.00 82.69 75 GLN A O 1
ATOM 595 N N . ALA A 1 76 ? 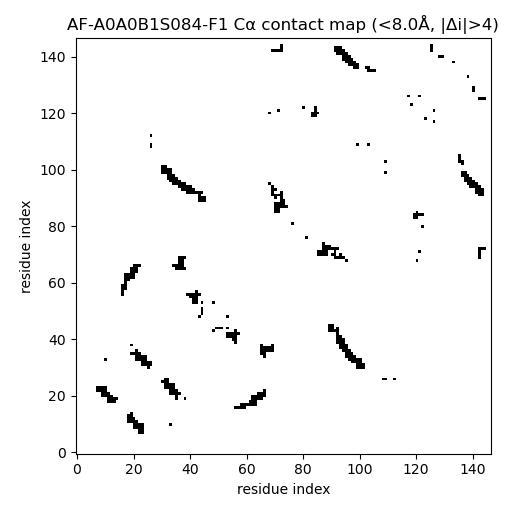-6.208 16.464 9.350 1.00 82.56 76 ALA A N 1
ATOM 596 C CA . ALA A 1 76 ? -6.485 17.782 8.787 1.00 82.56 76 ALA A CA 1
ATOM 597 C C . ALA A 1 76 ? -5.771 17.883 7.432 1.00 82.56 76 ALA A C 1
ATOM 599 O O . ALA A 1 76 ? -4.596 17.572 7.354 1.00 82.56 76 ALA A O 1
ATOM 600 N N . ASP A 1 77 ? -6.485 18.295 6.382 1.00 81.00 77 ASP A N 1
ATOM 601 C CA . ASP A 1 77 ? -5.863 18.537 5.074 1.00 81.00 77 ASP A CA 1
ATOM 602 C C . ASP A 1 77 ? -5.738 20.050 4.859 1.00 81.00 77 ASP A C 1
ATOM 604 O O . ASP A 1 77 ? -6.682 20.806 5.142 1.00 81.00 77 ASP A O 1
ATOM 608 N N . PHE A 1 78 ? -4.636 20.480 4.254 1.00 82.00 78 PHE A N 1
ATOM 609 C CA . PHE A 1 78 ? -4.548 21.777 3.593 1.00 82.00 78 PHE A CA 1
ATOM 610 C C . PHE A 1 78 ? -5.454 21.825 2.349 1.00 82.00 78 PHE A C 1
ATOM 612 O O . PHE A 1 78 ? -5.937 20.813 1.839 1.00 82.00 78 PHE A O 1
ATOM 619 N N . PHE A 1 79 ? -5.708 23.031 1.829 1.00 79.94 79 PHE A N 1
ATOM 620 C CA . PHE A 1 79 ? -6.604 23.218 0.680 1.00 79.94 79 PHE A CA 1
ATOM 621 C C . PHE A 1 79 ? -6.205 22.368 -0.539 1.00 79.94 79 PHE A C 1
ATOM 623 O O . PHE A 1 79 ? -7.066 21.727 -1.135 1.00 79.94 79 PHE A O 1
ATOM 630 N N . TRP A 1 80 ? -4.912 22.326 -0.877 1.00 75.75 80 TRP A N 1
ATOM 631 C CA . TRP A 1 80 ? -4.410 21.566 -2.025 1.00 75.75 80 TRP A CA 1
ATOM 632 C C . TRP A 1 80 ? -4.567 20.057 -1.834 1.00 75.75 80 TRP A C 1
ATOM 634 O O . TRP A 1 80 ? -5.024 19.378 -2.745 1.00 75.75 80 TRP A O 1
ATOM 644 N N . GLU A 1 81 ? -4.314 19.551 -0.629 1.00 77.94 81 GLU A N 1
ATOM 645 C CA . GLU A 1 81 ? -4.435 18.129 -0.288 1.00 77.94 81 GLU A CA 1
ATOM 646 C C . GLU A 1 81 ? -5.868 17.610 -0.411 1.00 77.94 81 GLU A C 1
ATOM 648 O O . GLU A 1 81 ? -6.082 16.476 -0.833 1.00 77.94 81 GLU A O 1
ATOM 653 N N . ARG A 1 82 ? -6.870 18.454 -0.129 1.00 74.19 82 ARG A N 1
ATOM 654 C CA . ARG A 1 82 ? -8.285 18.102 -0.345 1.00 74.19 82 ARG A CA 1
ATOM 655 C C . ARG A 1 82 ? -8.627 17.866 -1.816 1.00 74.19 82 ARG A C 1
ATOM 657 O O . ARG A 1 82 ? -9.644 17.234 -2.094 1.00 74.19 82 ARG A O 1
ATOM 664 N N . ILE A 1 83 ? -7.844 18.435 -2.729 1.00 77.62 83 ILE A N 1
ATOM 665 C CA . ILE A 1 83 ? -8.058 18.359 -4.177 1.00 77.62 83 ILE A CA 1
ATOM 666 C C . ILE A 1 83 ? -7.183 17.259 -4.785 1.00 77.62 83 ILE A C 1
ATOM 668 O O . ILE A 1 83 ? -7.618 16.589 -5.719 1.00 77.62 83 ILE A O 1
ATOM 672 N N . THR A 1 84 ? -5.962 17.080 -4.276 1.00 72.94 84 THR A N 1
ATOM 673 C CA . THR A 1 84 ? -4.959 16.188 -4.870 1.00 72.94 84 THR A CA 1
ATOM 674 C C . THR A 1 84 ? -4.940 14.793 -4.260 1.00 72.94 84 THR A C 1
ATOM 676 O O . THR A 1 84 ? -4.689 13.832 -4.983 1.00 72.94 84 THR A O 1
ATOM 679 N N . LEU A 1 85 ? -5.212 14.651 -2.960 1.00 77.81 85 LEU A N 1
ATOM 680 C CA . LEU A 1 85 ? -5.044 13.380 -2.262 1.00 77.81 85 LEU A CA 1
ATOM 681 C C . LEU A 1 85 ? -6.323 12.533 -2.250 1.00 77.81 85 LEU A C 1
ATOM 683 O O . LEU A 1 85 ? -7.451 13.023 -2.318 1.00 77.81 85 LEU A O 1
ATOM 687 N N . GLY A 1 86 ? -6.137 11.220 -2.089 1.00 77.94 86 GLY A N 1
ATOM 688 C CA . GLY A 1 86 ? -7.227 10.248 -2.030 1.00 77.94 86 GLY A CA 1
ATOM 689 C C . GLY A 1 86 ? -8.187 10.440 -0.846 1.00 77.94 86 GLY A C 1
ATOM 690 O O . GLY A 1 86 ? -7.942 11.216 0.084 1.00 77.94 86 GLY A O 1
ATOM 691 N N . ARG A 1 87 ? -9.290 9.680 -0.865 1.00 85.69 87 ARG A N 1
ATOM 692 C CA . ARG A 1 87 ? -10.339 9.702 0.171 1.00 85.69 87 ARG A CA 1
ATOM 693 C C . ARG A 1 87 ? -9.792 9.376 1.570 1.00 85.69 87 ARG A C 1
ATOM 695 O O . ARG A 1 87 ? -8.886 8.554 1.705 1.00 85.69 87 ARG A O 1
ATOM 702 N N . LYS A 1 88 ? -10.423 9.937 2.605 1.00 86.19 88 LYS A N 1
ATOM 703 C CA . LYS A 1 88 ? -10.142 9.633 4.018 1.00 86.19 88 LYS A CA 1
ATOM 704 C C . LYS A 1 88 ? -11.151 8.647 4.604 1.00 86.19 88 LYS A C 1
ATOM 706 O O . LYS A 1 88 ? -12.324 8.677 4.235 1.00 86.19 88 LYS A O 1
ATOM 711 N N . SER A 1 89 ? -10.693 7.779 5.501 1.00 90.62 89 SER A N 1
ATOM 712 C CA . SER A 1 89 ? -11.512 6.791 6.217 1.00 90.62 89 SER A CA 1
ATOM 713 C C . SER A 1 89 ? -10.822 6.380 7.517 1.00 90.62 89 SER A C 1
ATOM 715 O O . SER A 1 89 ? -9.600 6.367 7.564 1.00 90.62 89 SER A O 1
ATOM 717 N N . GLU A 1 90 ? -11.573 6.001 8.557 1.00 89.50 90 GLU A N 1
ATOM 718 C CA . GLU A 1 90 ? -10.981 5.318 9.724 1.00 89.50 90 GLU A CA 1
ATOM 719 C C . GLU A 1 90 ? -10.514 3.893 9.375 1.00 89.50 90 GLU A C 1
ATOM 721 O O . GLU A 1 90 ? -9.561 3.400 9.966 1.00 89.50 90 GLU A O 1
ATOM 726 N N . ASP A 1 91 ? -11.119 3.244 8.376 1.00 92.25 91 ASP A N 1
ATOM 727 C CA . ASP A 1 91 ? -10.566 2.029 7.768 1.00 92.25 91 ASP A CA 1
ATOM 728 C C . ASP A 1 91 ? -9.415 2.412 6.830 1.00 92.25 91 ASP A C 1
ATOM 730 O O . ASP A 1 91 ? -9.637 2.520 5.630 1.00 92.25 91 ASP A O 1
ATOM 734 N N . CYS A 1 92 ? -8.227 2.696 7.370 1.00 89.69 92 CYS A N 1
ATOM 735 C CA . CYS A 1 92 ? -7.056 3.162 6.612 1.00 89.69 92 CYS A CA 1
ATOM 736 C C . CYS A 1 92 ? -5.794 2.306 6.789 1.00 89.69 92 CYS A C 1
ATOM 738 O O . CYS A 1 92 ? -4.745 2.672 6.266 1.00 89.69 92 CYS A O 1
ATOM 740 N N . LEU A 1 93 ? -5.863 1.167 7.488 1.00 90.75 93 LEU A N 1
ATOM 741 C CA . LEU A 1 93 ? -4.690 0.335 7.801 1.00 90.75 93 LEU A CA 1
ATOM 742 C C . LEU A 1 93 ? -4.279 -0.571 6.628 1.00 90.75 93 LEU A C 1
ATOM 744 O O . LEU A 1 93 ? -4.358 -1.804 6.675 1.00 90.75 93 LE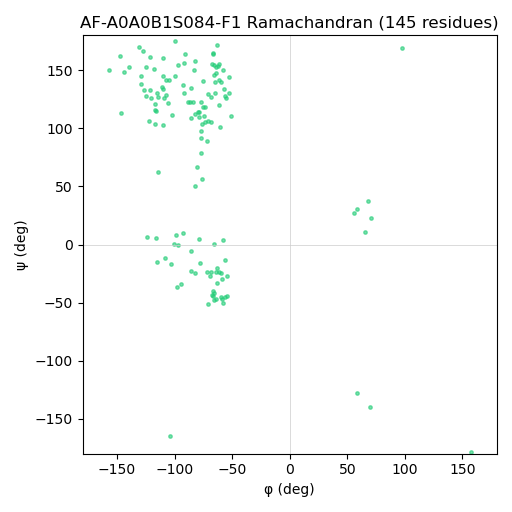U A O 1
ATOM 748 N N . TYR A 1 94 ? -3.815 0.081 5.566 1.00 89.12 94 TYR A N 1
ATOM 749 C CA . TYR A 1 94 ? -3.332 -0.526 4.334 1.00 89.12 94 TYR A CA 1
ATOM 750 C C . TYR A 1 94 ? -1.859 -0.189 4.103 1.00 89.12 94 TYR A C 1
ATOM 752 O O . TYR A 1 94 ? -1.391 0.865 4.519 1.00 89.12 94 TYR A O 1
ATOM 760 N N . LEU A 1 95 ? -1.129 -1.072 3.432 1.00 88.06 95 LEU A N 1
ATOM 761 C CA . LEU A 1 95 ? 0.229 -0.825 2.962 1.00 88.06 95 LEU A CA 1
ATOM 762 C C . LEU A 1 95 ? 0.304 -0.982 1.449 1.00 88.06 95 LEU A C 1
ATOM 764 O O . LEU A 1 95 ? -0.557 -1.612 0.823 1.00 88.06 95 LEU A O 1
ATOM 768 N N . ASN A 1 96 ? 1.355 -0.414 0.880 1.00 88.25 96 ASN A N 1
ATOM 769 C CA . ASN A 1 96 ? 1.662 -0.499 -0.536 1.00 88.25 96 ASN A CA 1
ATOM 770 C C . ASN A 1 96 ? 3.090 -1.011 -0.669 1.00 88.25 96 ASN A C 1
ATOM 772 O O . ASN A 1 96 ? 3.972 -0.537 0.045 1.00 88.25 96 ASN A O 1
ATOM 776 N N . VAL A 1 97 ? 3.291 -1.998 -1.537 1.00 88.88 97 VAL A N 1
ATOM 777 C CA . VAL A 1 97 ? 4.591 -2.620 -1.792 1.00 88.88 97 VAL A CA 1
ATOM 778 C C . VAL A 1 97 ? 5.007 -2.301 -3.216 1.00 88.88 97 VAL A C 1
ATOM 780 O O . VAL A 1 97 ? 4.253 -2.567 -4.156 1.00 88.88 97 VAL A O 1
ATOM 783 N N . PHE A 1 98 ? 6.213 -1.764 -3.357 1.00 88.94 98 PHE A N 1
ATOM 784 C CA . PHE A 1 98 ? 6.873 -1.533 -4.637 1.00 88.94 98 PHE A CA 1
ATOM 785 C C . PHE A 1 98 ? 8.124 -2.406 -4.686 1.00 88.94 98 PHE A C 1
ATOM 787 O O . PHE A 1 98 ? 9.045 -2.219 -3.886 1.00 88.94 98 PHE A O 1
ATOM 794 N N . SER A 1 99 ? 8.133 -3.373 -5.600 1.00 88.19 99 SER A N 1
ATOM 795 C CA . SER A 1 99 ? 9.203 -4.359 -5.738 1.00 88.19 99 SER A CA 1
ATOM 796 C C . SER A 1 99 ? 9.875 -4.208 -7.110 1.00 88.19 99 SER A C 1
ATOM 798 O O . SER A 1 99 ? 9.278 -4.570 -8.127 1.00 88.19 99 SER A O 1
ATOM 800 N N . PRO A 1 100 ? 11.074 -3.605 -7.192 1.00 88.81 100 PRO A N 1
ATOM 801 C CA . PRO A 1 100 ? 11.823 -3.525 -8.439 1.00 88.81 100 PRO A CA 1
ATOM 802 C C . PRO A 1 100 ? 12.233 -4.926 -8.910 1.00 88.81 100 PRO A C 1
ATOM 804 O O . PRO A 1 100 ? 12.675 -5.761 -8.126 1.00 88.81 100 PRO A O 1
ATOM 807 N N . THR A 1 101 ? 12.151 -5.180 -10.215 1.00 88.31 101 THR A N 1
ATOM 808 C CA . THR A 1 101 ? 12.568 -6.465 -10.818 1.00 88.31 101 THR A CA 1
ATOM 809 C C . THR A 1 101 ? 14.089 -6.597 -11.000 1.00 88.31 101 THR A C 1
ATOM 811 O O . THR A 1 101 ? 14.575 -7.578 -11.565 1.00 88.31 101 THR A O 1
ATOM 814 N N . TRP A 1 102 ? 14.857 -5.617 -10.519 1.00 84.69 102 TRP A N 1
ATOM 815 C CA . TRP A 1 102 ? 16.311 -5.536 -10.620 1.00 84.69 102 TRP A CA 1
ATOM 816 C C . TRP A 1 102 ? 16.932 -5.219 -9.256 1.00 84.69 102 TRP A C 1
ATOM 818 O O . TRP A 1 102 ? 16.243 -4.865 -8.301 1.00 84.69 102 TRP A O 1
ATOM 828 N N . LYS A 1 103 ? 18.262 -5.325 -9.162 1.00 79.38 103 LYS A N 1
ATOM 829 C CA . LYS A 1 103 ? 18.986 -4.935 -7.952 1.00 79.38 103 LYS A CA 1
ATOM 830 C C . LYS A 1 103 ? 19.046 -3.408 -7.867 1.00 79.38 103 LYS A C 1
ATOM 832 O O . LYS A 1 103 ? 19.713 -2.770 -8.674 1.00 79.38 103 LYS A O 1
ATOM 837 N N . SER A 1 104 ? 18.323 -2.851 -6.911 1.00 67.62 104 SER A N 1
ATOM 838 C CA . SER A 1 104 ? 17.953 -1.436 -6.824 1.00 67.62 104 SER A CA 1
ATOM 839 C C . SER A 1 104 ? 18.902 -0.561 -6.002 1.00 67.62 104 SER A C 1
ATOM 841 O O . SER A 1 104 ? 18.555 0.588 -5.733 1.00 67.62 104 SER A O 1
ATOM 843 N N . ASP A 1 105 ? 20.070 -1.075 -5.599 1.00 68.00 105 ASP A N 1
ATOM 844 C CA . ASP A 1 105 ? 21.030 -0.352 -4.754 1.00 68.00 105 ASP A CA 1
ATOM 845 C C . ASP A 1 105 ? 21.314 1.051 -5.343 1.00 68.00 105 ASP A C 1
ATOM 847 O O . ASP A 1 105 ? 21.903 1.182 -6.414 1.00 68.00 105 ASP A O 1
ATOM 851 N N . GLU A 1 106 ? 20.836 2.090 -4.644 1.00 64.19 106 GLU A N 1
ATOM 852 C CA . GLU A 1 106 ? 20.963 3.520 -4.985 1.00 64.19 106 GLU A CA 1
ATOM 853 C C . GLU A 1 106 ? 20.380 3.964 -6.345 1.00 64.19 106 GLU A C 1
ATOM 855 O O . GLU A 1 106 ? 20.828 4.946 -6.938 1.00 64.19 106 GLU A O 1
ATOM 860 N N . ASP A 1 107 ? 19.330 3.303 -6.835 1.00 73.25 107 ASP A N 1
ATOM 861 C CA . ASP A 1 107 ? 18.748 3.631 -8.140 1.00 73.25 107 ASP A CA 1
ATOM 862 C C . ASP A 1 107 ? 17.937 4.945 -8.145 1.00 73.25 107 ASP A C 1
ATOM 864 O O . ASP A 1 107 ? 16.798 5.007 -7.675 1.00 73.25 107 ASP A O 1
ATOM 868 N N . GLU A 1 108 ? 18.499 6.001 -8.737 1.00 77.31 108 GLU A N 1
ATOM 869 C CA . GLU A 1 108 ? 17.846 7.314 -8.877 1.00 77.31 108 GLU A CA 1
ATOM 870 C C . GLU A 1 108 ? 16.513 7.268 -9.644 1.00 77.31 108 GLU A C 1
ATOM 872 O O . GLU A 1 108 ? 15.608 8.055 -9.355 1.00 77.31 108 GLU A O 1
ATOM 877 N N . VAL A 1 109 ? 16.345 6.328 -10.584 1.00 80.12 109 VAL A N 1
ATOM 878 C CA . VAL A 1 109 ? 15.077 6.165 -11.317 1.00 80.12 109 VAL A CA 1
ATOM 879 C C . VAL A 1 109 ? 13.994 5.666 -10.364 1.00 80.12 109 VAL A C 1
ATOM 881 O O . VAL A 1 109 ? 12.882 6.195 -10.360 1.00 80.12 109 VAL A O 1
ATOM 884 N N . LEU A 1 110 ? 14.332 4.700 -9.504 1.00 79.69 110 LEU A N 1
ATOM 885 C CA . LEU A 1 110 ? 13.410 4.182 -8.496 1.00 79.69 110 LEU A CA 1
ATOM 886 C C . LEU A 1 110 ? 13.071 5.242 -7.449 1.00 79.69 110 LEU A C 1
ATOM 888 O O . LEU A 1 110 ? 11.897 5.430 -7.138 1.00 79.69 110 LEU A O 1
ATOM 892 N N . LYS A 1 111 ? 14.071 5.984 -6.956 1.00 78.00 111 LYS A N 1
ATOM 893 C CA . LYS A 1 111 ? 13.845 7.095 -6.019 1.00 78.00 111 LYS A CA 1
ATOM 894 C C . LYS A 1 111 ? 12.906 8.134 -6.624 1.00 78.00 111 LYS A C 1
ATOM 896 O O . LYS A 1 111 ? 11.913 8.488 -5.997 1.00 78.00 111 LYS A O 1
ATOM 901 N N . SER A 1 112 ? 13.175 8.590 -7.849 1.00 79.31 112 SER A N 1
ATOM 902 C CA . SER A 1 112 ? 12.341 9.580 -8.541 1.00 79.31 112 SER A CA 1
ATOM 903 C C . SER A 1 112 ? 10.900 9.093 -8.728 1.00 79.31 112 SER A C 1
ATOM 905 O O . SER A 1 112 ? 9.952 9.819 -8.412 1.00 79.31 112 SER A O 1
ATOM 907 N N . PHE A 1 113 ? 10.732 7.841 -9.163 1.00 82.50 113 PHE A N 1
ATOM 908 C CA . PHE A 1 113 ? 9.425 7.206 -9.309 1.00 82.50 113 PHE A CA 1
ATOM 909 C C . PHE A 1 113 ? 8.653 7.152 -7.983 1.00 82.50 113 PHE A C 1
ATOM 911 O O . PHE A 1 113 ? 7.476 7.526 -7.933 1.00 82.50 113 PHE A O 1
ATOM 918 N N . LEU A 1 114 ? 9.312 6.735 -6.900 1.00 77.62 114 LEU A N 1
ATOM 919 C CA . LEU A 1 114 ? 8.709 6.666 -5.571 1.00 77.62 114 LEU A CA 1
ATOM 920 C C . LEU A 1 114 ? 8.359 8.058 -5.050 1.00 77.62 114 LEU A C 1
ATOM 922 O O . LEU A 1 114 ? 7.221 8.268 -4.646 1.00 77.62 114 LEU A O 1
ATOM 926 N N . TYR A 1 115 ? 9.267 9.034 -5.136 1.00 73.94 115 TYR A N 1
ATOM 927 C CA . TYR A 1 115 ? 8.981 10.417 -4.741 1.00 73.94 115 TYR A CA 1
ATOM 928 C C . TYR A 1 115 ? 7.773 10.983 -5.488 1.00 73.94 115 TYR A C 1
ATOM 930 O O . TYR A 1 115 ? 6.902 11.594 -4.869 1.00 73.94 115 TYR A O 1
ATOM 938 N N . SER A 1 116 ? 7.685 10.771 -6.802 1.00 74.00 116 SER A N 1
ATOM 939 C CA . SER A 1 116 ? 6.535 11.221 -7.590 1.00 74.00 116 SER A CA 1
ATOM 940 C C . SER A 1 116 ? 5.240 10.526 -7.158 1.00 74.00 116 SER A C 1
ATOM 942 O O . SER A 1 116 ? 4.229 11.190 -6.929 1.00 74.00 116 SER A O 1
ATOM 944 N N . THR A 1 117 ? 5.281 9.204 -6.991 1.00 73.19 117 THR A N 1
ATOM 945 C CA . THR A 1 117 ? 4.110 8.396 -6.629 1.00 73.19 117 THR A CA 1
ATOM 946 C C . THR A 1 117 ? 3.605 8.725 -5.223 1.00 73.19 117 THR A C 1
ATOM 948 O O . THR A 1 117 ? 2.394 8.842 -5.020 1.00 73.19 117 THR A O 1
ATOM 951 N N . ILE A 1 118 ? 4.523 8.912 -4.270 1.00 69.50 118 ILE A N 1
ATOM 952 C CA . ILE A 1 118 ? 4.222 9.186 -2.863 1.00 69.50 118 ILE A CA 1
ATOM 953 C C . ILE A 1 118 ? 3.649 10.590 -2.701 1.00 69.50 118 ILE A C 1
ATOM 955 O O . ILE A 1 118 ? 2.565 10.724 -2.148 1.00 69.50 118 ILE A O 1
ATOM 959 N N . ASN A 1 119 ? 4.303 11.623 -3.245 1.00 64.88 119 ASN A N 1
ATOM 960 C CA . ASN A 1 119 ? 3.821 13.008 -3.129 1.00 64.88 119 ASN A CA 1
ATOM 961 C C . ASN A 1 119 ? 2.423 13.214 -3.735 1.00 64.88 119 ASN A C 1
ATOM 963 O O . ASN A 1 119 ? 1.714 14.146 -3.367 1.00 64.88 119 ASN A O 1
ATOM 967 N N . PHE A 1 120 ? 2.023 12.364 -4.683 1.00 63.22 120 PHE A N 1
ATOM 968 C CA . PHE A 1 120 ? 0.695 12.436 -5.283 1.00 63.22 120 PHE A CA 1
ATOM 969 C C . PHE A 1 120 ? -0.393 11.743 -4.444 1.00 63.22 120 PHE A C 1
ATOM 971 O O . PHE A 1 120 ? -1.566 12.086 -4.561 1.00 63.22 120 PHE A O 1
ATOM 978 N N . HIS A 1 121 ? -0.032 10.767 -3.604 1.00 62.81 121 HIS A N 1
ATOM 979 C CA . HIS A 1 121 ? -0.996 9.926 -2.880 1.00 62.81 121 HIS A CA 1
ATOM 980 C C . HIS A 1 121 ? -0.958 10.087 -1.356 1.00 62.81 121 HIS A C 1
ATOM 982 O O . HIS A 1 121 ? -1.917 9.692 -0.685 1.00 62.81 121 HIS A O 1
ATOM 988 N N . TYR A 1 122 ? 0.094 10.701 -0.821 1.00 60.28 122 TYR A N 1
ATOM 989 C CA . TYR A 1 122 ? 0.334 10.889 0.604 1.00 60.28 122 TYR A CA 1
ATOM 990 C C . TYR A 1 122 ? 0.543 12.360 0.952 1.00 60.28 122 TYR A C 1
ATOM 992 O O . TYR A 1 122 ? 1.000 13.146 0.125 1.00 60.28 122 TYR A O 1
ATOM 1000 N N . SER A 1 123 ? 0.208 12.713 2.194 1.00 56.06 123 SER A N 1
ATOM 1001 C CA . SER A 1 123 ? 0.616 13.992 2.777 1.00 56.06 123 SER A CA 1
ATOM 1002 C C . SER A 1 123 ? 2.146 14.032 2.887 1.00 56.06 123 SER A C 1
ATOM 1004 O O . SER A 1 123 ? 2.790 12.987 3.030 1.00 56.06 123 SER A O 1
ATOM 1006 N N . LEU A 1 124 ? 2.733 15.233 2.851 1.00 51.62 124 LEU A N 1
ATOM 1007 C CA . LEU A 1 124 ? 4.166 15.432 3.110 1.00 51.62 124 LEU A CA 1
ATOM 1008 C C . LEU A 1 124 ? 4.588 14.832 4.465 1.00 51.62 124 LEU A C 1
ATOM 1010 O O . LEU A 1 124 ? 5.722 14.379 4.605 1.00 51.62 124 LEU A O 1
ATOM 1014 N N . ASP A 1 125 ? 3.663 14.747 5.423 1.00 46.78 125 ASP A N 1
ATOM 1015 C CA . ASP A 1 125 ? 3.905 14.185 6.754 1.00 46.78 125 ASP A CA 1
ATOM 1016 C C . ASP A 1 125 ? 4.063 12.652 6.744 1.00 46.78 125 ASP A C 1
ATOM 1018 O O . ASP A 1 125 ? 4.739 12.091 7.609 1.00 46.78 125 ASP A O 1
ATOM 1022 N N . SER A 1 126 ? 3.515 11.947 5.743 1.00 43.75 126 SER A N 1
ATOM 1023 C CA . SER A 1 126 ? 3.663 10.487 5.626 1.00 43.75 126 SER A CA 1
ATOM 1024 C C . SER A 1 126 ? 5.044 10.071 5.078 1.00 43.75 126 SER A C 1
ATOM 1026 O O . SER A 1 126 ? 5.444 8.912 5.222 1.00 43.75 126 SER A O 1
ATOM 1028 N N . ILE A 1 127 ? 5.800 11.008 4.485 1.00 42.34 127 ILE A N 1
ATOM 1029 C CA . ILE A 1 127 ? 7.151 10.786 3.930 1.00 42.34 127 ILE A CA 1
ATOM 1030 C C . ILE A 1 127 ? 8.178 10.519 5.038 1.00 42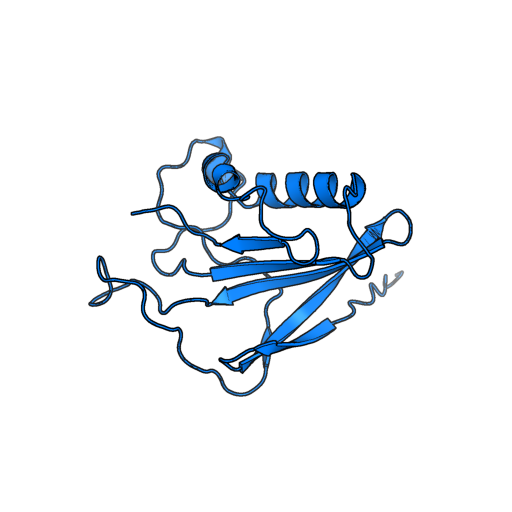.34 127 ILE A C 1
ATOM 1032 O O . ILE A 1 127 ? 9.161 9.831 4.799 1.00 42.34 127 ILE A O 1
ATOM 1036 N N . GLY A 1 128 ? 7.941 10.964 6.275 1.00 35.09 128 GLY A N 1
ATOM 1037 C CA . GLY A 1 128 ? 8.846 10.721 7.407 1.00 35.09 128 GLY A CA 1
ATOM 1038 C C . GLY A 1 128 ? 8.982 9.254 7.850 1.00 35.09 128 GLY A C 1
ATOM 1039 O O . GLY A 1 128 ? 9.699 8.985 8.808 1.00 35.09 128 GLY A O 1
ATOM 1040 N N . THR A 1 129 ? 8.296 8.308 7.194 1.00 40.41 129 THR A N 1
ATOM 1041 C CA . THR A 1 129 ? 8.302 6.872 7.538 1.00 40.41 129 THR A CA 1
ATOM 1042 C C . THR A 1 129 ? 9.213 6.006 6.662 1.00 40.41 129 THR A C 1
ATOM 1044 O O . THR A 1 129 ? 9.301 4.801 6.901 1.00 40.41 129 THR A O 1
ATOM 1047 N N . ILE A 1 130 ? 9.925 6.586 5.686 1.00 44.56 130 ILE A N 1
ATOM 1048 C CA . ILE A 1 130 ? 11.030 5.882 5.019 1.00 44.56 130 ILE A CA 1
ATOM 1049 C C . ILE A 1 130 ? 12.213 5.774 5.987 1.00 44.56 130 ILE A C 1
ATOM 1051 O O . ILE A 1 130 ? 13.071 6.647 6.052 1.00 44.56 130 ILE A O 1
ATOM 1055 N N . ASP A 1 131 ? 12.231 4.704 6.779 1.00 38.75 131 ASP A N 1
ATOM 1056 C CA . ASP A 1 131 ? 13.403 4.320 7.559 1.00 38.75 131 ASP A CA 1
ATOM 1057 C C . ASP A 1 131 ? 14.562 4.014 6.593 1.00 38.75 131 ASP A C 1
ATOM 1059 O O . ASP A 1 131 ? 14.457 3.129 5.740 1.00 38.75 131 ASP A O 1
ATOM 1063 N N . GLU A 1 132 ? 15.667 4.757 6.727 1.00 39.22 132 GLU A N 1
ATOM 1064 C CA . GLU A 1 132 ? 16.908 4.580 5.955 1.00 39.22 132 GLU A CA 1
ATOM 1065 C C . GLU A 1 132 ? 17.494 3.158 6.068 1.00 39.22 132 GLU A C 1
ATOM 1067 O O . GLU A 1 132 ? 18.364 2.793 5.278 1.00 39.22 132 GLU A O 1
ATOM 1072 N N . HIS A 1 133 ? 17.021 2.333 7.011 1.00 39.09 133 HIS A N 1
ATOM 1073 C CA . HIS A 1 133 ? 17.504 0.968 7.238 1.00 39.09 133 HIS A CA 1
ATOM 1074 C C . HIS A 1 133 ? 16.661 -0.132 6.577 1.00 39.09 133 HIS A C 1
ATOM 1076 O O . HIS A 1 133 ? 17.007 -1.311 6.712 1.00 39.09 133 HIS A O 1
ATOM 1082 N N . VAL A 1 134 ? 15.578 0.193 5.860 1.00 39.31 134 VAL A N 1
ATOM 1083 C CA . VAL A 1 134 ? 14.833 -0.826 5.103 1.00 39.31 134 VAL A CA 1
ATOM 1084 C C . VAL A 1 134 ? 15.639 -1.184 3.849 1.00 39.31 134 VAL A C 1
ATOM 1086 O O . VAL A 1 134 ? 15.884 -0.309 3.016 1.00 39.31 134 VAL A O 1
ATOM 1089 N N . PRO A 1 135 ? 16.083 -2.447 3.684 1.00 34.09 135 PRO A N 1
ATOM 1090 C CA . PRO A 1 135 ? 16.853 -2.840 2.514 1.00 34.09 135 PRO A CA 1
ATOM 1091 C C . PRO A 1 135 ? 16.063 -2.530 1.239 1.00 34.09 135 PRO A C 1
ATOM 1093 O O . PRO A 1 135 ? 14.888 -2.869 1.122 1.00 34.09 135 PRO A O 1
ATOM 1096 N N . VAL A 1 136 ? 16.758 -1.924 0.273 1.00 44.59 136 VAL A N 1
ATOM 1097 C CA . VAL A 1 136 ? 16.281 -1.283 -0.975 1.00 44.59 136 VAL A CA 1
ATOM 1098 C C . VAL A 1 136 ? 15.483 -2.215 -1.915 1.00 44.59 136 VAL A C 1
ATOM 1100 O O . VAL A 1 136 ? 15.078 -1.828 -3.007 1.00 44.59 136 VAL A O 1
ATOM 1103 N N . THR A 1 137 ? 15.227 -3.457 -1.512 1.00 47.16 137 THR A N 1
ATOM 1104 C CA . THR A 1 137 ? 14.576 -4.498 -2.316 1.00 47.16 137 THR A CA 1
ATOM 1105 C C . THR A 1 137 ? 13.047 -4.454 -2.266 1.00 47.16 137 THR A C 1
ATOM 1107 O O . THR A 1 137 ? 12.418 -4.905 -3.221 1.00 47.16 137 THR A O 1
ATOM 1110 N N . GLU A 1 138 ? 12.433 -3.872 -1.228 1.00 54.97 138 GLU A N 1
ATOM 1111 C CA . GLU A 1 138 ? 10.973 -3.720 -1.122 1.00 54.97 138 GLU A CA 1
ATOM 1112 C C . GLU A 1 138 ? 10.616 -2.421 -0.382 1.00 54.97 138 GLU A C 1
ATOM 1114 O O . GLU A 1 138 ? 10.855 -2.289 0.819 1.00 54.97 138 GLU A O 1
ATOM 1119 N N . TYR A 1 139 ? 10.009 -1.455 -1.076 1.00 65.75 139 TYR A N 1
ATOM 1120 C CA . TYR A 1 139 ? 9.494 -0.249 -0.421 1.00 65.75 139 TYR A CA 1
ATOM 1121 C C . TYR A 1 139 ? 8.088 -0.525 0.096 1.00 65.75 139 TYR A C 1
ATOM 1123 O O . TYR A 1 139 ? 7.145 -0.652 -0.690 1.00 65.75 139 TYR A O 1
ATOM 1131 N N . ILE A 1 140 ? 7.957 -0.624 1.418 1.00 65.00 140 ILE A N 1
ATOM 1132 C CA . ILE A 1 140 ? 6.681 -0.819 2.105 1.00 65.00 140 ILE A CA 1
ATOM 1133 C C . ILE A 1 140 ? 6.244 0.520 2.678 1.00 65.00 140 ILE A C 1
ATOM 1135 O O . ILE A 1 140 ? 6.846 1.024 3.622 1.00 65.00 140 ILE A O 1
ATOM 1139 N N . ILE A 1 141 ? 5.178 1.081 2.116 1.00 65.62 141 ILE A N 1
ATOM 1140 C CA . ILE A 1 141 ? 4.640 2.371 2.545 1.00 65.62 141 ILE A CA 1
ATOM 1141 C C . ILE A 1 141 ? 3.312 2.118 3.241 1.00 65.62 141 ILE A C 1
ATOM 1143 O O . ILE A 1 141 ? 2.309 1.831 2.570 1.00 65.62 141 ILE A O 1
ATOM 1147 N N . PRO A 1 142 ? 3.285 2.157 4.580 1.00 60.38 142 PRO A N 1
ATOM 1148 C CA . PRO A 1 142 ? 2.042 2.041 5.303 1.00 60.38 142 PRO A CA 1
ATOM 1149 C C . PRO A 1 142 ? 1.259 3.355 5.200 1.00 60.38 142 PRO A C 1
ATOM 1151 O O . PRO A 1 142 ? 1.809 4.445 5.326 1.00 60.38 142 PRO A O 1
ATOM 1154 N N . ASN A 1 143 ? -0.058 3.262 5.053 1.00 60.88 143 ASN A N 1
ATOM 1155 C CA . ASN A 1 143 ? -0.974 4.382 5.256 1.00 60.88 143 ASN A CA 1
ATOM 1156 C C . ASN A 1 143 ? -1.160 4.619 6.770 1.00 60.88 143 ASN A C 1
ATOM 1158 O O . ASN A 1 143 ? -2.274 4.523 7.289 1.00 60.88 143 ASN A O 1
ATOM 1162 N N . ILE A 1 144 ? -0.065 4.846 7.502 1.00 58.28 144 ILE A N 1
ATOM 1163 C CA . ILE A 1 144 ? -0.094 5.145 8.936 1.00 58.28 144 ILE A CA 1
ATOM 1164 C C . ILE A 1 144 ? 0.192 6.626 9.119 1.00 58.28 144 ILE A C 1
ATOM 1166 O O . ILE A 1 144 ? 1.265 7.108 8.782 1.00 58.28 144 ILE A O 1
ATOM 1170 N N . GLU A 1 145 ? -0.744 7.309 9.756 1.00 53.94 145 GLU A N 1
ATOM 1171 C CA . GLU A 1 145 ? -0.444 8.491 10.548 1.00 53.94 145 GLU A CA 1
ATOM 1172 C C . GLU A 1 145 ? -0.908 8.163 11.961 1.00 53.94 145 GLU A C 1
ATOM 1174 O O . GLU A 1 145 ? -2.024 7.670 12.159 1.00 53.94 145 GLU A O 1
ATOM 1179 N N . PHE A 1 146 ? 0.001 8.310 12.925 1.00 44.94 146 PHE A N 1
ATOM 1180 C CA . PHE A 1 146 ? -0.271 7.993 14.321 1.00 44.94 146 PHE A CA 1
ATOM 1181 C C . PHE A 1 146 ? -1.495 8.786 14.793 1.00 44.94 146 PHE A C 1
ATOM 1183 O O . PHE A 1 146 ? -1.561 10.001 14.615 1.00 44.94 146 PHE A O 1
ATOM 1190 N N . ARG A 1 147 ? -2.466 8.076 15.372 1.00 44.09 147 ARG A N 1
ATOM 1191 C CA . ARG A 1 147 ? -3.570 8.677 16.119 1.00 44.09 147 ARG A CA 1
ATOM 1192 C C . ARG A 1 147 ? -3.172 8.865 17.573 1.00 44.09 147 ARG A C 1
ATOM 1194 O O . ARG A 1 147 ? -2.470 7.966 18.090 1.00 44.09 147 ARG A O 1
#